Protein AF-A0A7X8V584-F1 (afdb_monomer)

Structure (mmCIF, N/CA/C/O backbone):
data_AF-A0A7X8V584-F1
#
_entry.id   AF-A0A7X8V584-F1
#
loop_
_atom_site.group_PDB
_atom_site.id
_atom_site.type_symbol
_atom_site.label_atom_id
_atom_site.label_alt_id
_atom_site.label_comp_id
_atom_site.label_asym_id
_atom_site.label_entity_id
_atom_site.label_seq_id
_atom_site.pdbx_PDB_ins_code
_atom_site.Cartn_x
_atom_site.Cartn_y
_atom_site.Cartn_z
_atom_site.occupancy
_atom_site.B_iso_or_equiv
_atom_site.auth_seq_id
_atom_site.auth_comp_id
_atom_site.auth_asym_id
_atom_site.auth_atom_id
_atom_site.pdbx_PDB_model_num
ATOM 1 N N . MET A 1 1 ? 3.930 -16.743 41.264 1.00 38.44 1 MET A N 1
ATOM 2 C CA . MET A 1 1 ? 3.796 -17.330 39.917 1.00 38.44 1 MET A CA 1
ATOM 3 C C . MET A 1 1 ? 2.694 -16.574 39.204 1.00 38.44 1 MET A C 1
ATOM 5 O O . MET A 1 1 ? 1.533 -16.822 39.483 1.00 38.44 1 MET A O 1
ATOM 9 N N . ALA A 1 2 ? 3.061 -15.585 38.396 1.00 39.88 2 ALA A N 1
ATOM 10 C CA . ALA A 1 2 ? 2.162 -14.980 37.423 1.00 39.88 2 ALA A CA 1
ATOM 11 C C . ALA A 1 2 ? 2.728 -15.400 36.069 1.00 39.88 2 ALA A C 1
ATOM 13 O O . ALA A 1 2 ? 3.867 -15.061 35.747 1.00 39.88 2 ALA A O 1
ATOM 14 N N . GLU A 1 3 ? 1.998 -16.257 35.369 1.00 39.66 3 GLU A N 1
ATOM 15 C CA . GLU A 1 3 ? 2.400 -16.778 34.070 1.00 39.66 3 GLU A CA 1
ATOM 16 C C . GLU A 1 3 ? 2.256 -15.645 33.056 1.00 39.66 3 GLU A C 1
ATOM 18 O O . GLU A 1 3 ? 1.162 -15.163 32.775 1.00 39.66 3 GLU A O 1
ATOM 23 N N . ALA A 1 4 ? 3.391 -15.155 32.562 1.00 47.84 4 ALA A N 1
ATOM 24 C CA . ALA A 1 4 ? 3.413 -14.299 31.395 1.00 47.84 4 ALA A CA 1
ATOM 25 C C . ALA A 1 4 ? 3.054 -15.175 30.190 1.00 47.84 4 ALA A C 1
ATOM 27 O O . ALA A 1 4 ? 3.886 -15.950 29.716 1.00 47.84 4 ALA A O 1
ATOM 28 N N . GLU A 1 5 ? 1.812 -15.079 29.716 1.00 42.44 5 GLU A N 1
ATOM 29 C CA . GLU A 1 5 ? 1.388 -15.685 28.457 1.00 42.44 5 GLU A CA 1
ATOM 30 C C . GLU A 1 5 ? 2.135 -15.006 27.303 1.00 42.44 5 GLU A C 1
ATOM 32 O O . GLU A 1 5 ? 1.722 -13.987 26.744 1.00 42.44 5 GLU A O 1
ATOM 37 N N . GLY A 1 6 ? 3.285 -15.578 26.957 1.00 49.69 6 GLY A N 1
ATOM 38 C CA . GLY A 1 6 ? 3.957 -15.332 25.697 1.00 49.69 6 GLY A CA 1
ATOM 39 C C . GLY A 1 6 ? 3.080 -15.853 24.568 1.00 49.69 6 GLY A C 1
ATOM 40 O O . GLY A 1 6 ? 3.230 -16.992 24.139 1.00 49.69 6 GLY A O 1
ATOM 41 N N . LYS A 1 7 ? 2.153 -15.021 24.082 1.00 54.44 7 LYS A N 1
ATOM 42 C CA . LYS A 1 7 ? 1.548 -15.224 22.765 1.00 54.44 7 LYS A CA 1
ATOM 43 C C . LYS A 1 7 ? 2.692 -15.248 21.764 1.00 54.44 7 LYS A C 1
ATOM 45 O O . LYS A 1 7 ? 3.393 -14.248 21.619 1.00 54.44 7 LYS A O 1
ATOM 50 N N . ASP A 1 8 ? 2.885 -16.403 21.141 1.00 50.28 8 ASP A N 1
ATOM 51 C CA . ASP A 1 8 ? 3.827 -16.651 20.060 1.00 50.28 8 ASP A CA 1
ATOM 52 C C . ASP A 1 8 ? 3.693 -15.530 19.012 1.00 50.28 8 ASP A C 1
ATOM 54 O O . ASP A 1 8 ? 2.755 -15.466 18.218 1.00 50.28 8 ASP A O 1
ATOM 58 N N . ARG A 1 9 ? 4.570 -14.528 19.122 1.00 53.59 9 ARG A N 1
ATOM 59 C CA . ARG A 1 9 ? 4.491 -13.230 18.436 1.00 53.59 9 ARG A CA 1
ATOM 60 C C . ARG A 1 9 ? 5.076 -13.344 17.030 1.00 53.59 9 ARG A C 1
ATOM 62 O O . ARG A 1 9 ? 5.841 -12.476 16.616 1.00 53.59 9 ARG A O 1
ATOM 69 N N . LEU A 1 10 ? 4.821 -14.451 16.336 1.00 57.91 10 LEU A N 1
ATOM 70 C CA . LEU A 1 10 ? 5.594 -14.797 15.145 1.00 57.91 10 LEU A CA 1
ATOM 71 C C . LEU A 1 10 ? 4.803 -14.921 13.853 1.00 57.91 10 LEU A C 1
ATOM 73 O O . LEU A 1 10 ? 5.443 -14.879 12.810 1.00 57.91 10 LEU A O 1
ATOM 77 N N . LEU A 1 11 ? 3.467 -14.935 13.861 1.00 57.78 11 LEU A N 1
ATOM 78 C CA . LEU A 1 11 ? 2.689 -14.775 12.627 1.00 57.78 11 LEU A CA 1
ATOM 79 C C . LEU A 1 11 ? 1.443 -13.919 12.872 1.00 57.78 11 LEU A C 1
ATOM 81 O O . LEU A 1 11 ? 0.439 -14.381 13.410 1.00 57.78 11 LEU A O 1
ATOM 85 N N . SER A 1 12 ? 1.519 -12.649 12.474 1.00 69.75 12 SER A N 1
ATOM 86 C CA . SER A 1 12 ? 0.341 -11.795 12.304 1.00 69.75 12 SER A CA 1
ATOM 87 C C . SER A 1 12 ? -0.555 -12.354 11.198 1.00 69.75 12 SER A C 1
ATOM 89 O O . SER A 1 12 ? -0.056 -12.953 10.247 1.00 69.75 12 SER A O 1
ATOM 91 N N . GLU A 1 13 ? -1.863 -12.136 11.309 1.00 88.12 13 GLU A N 1
ATOM 92 C CA . GLU A 1 13 ? -2.865 -12.555 10.326 1.00 88.12 13 GLU A CA 1
ATOM 93 C C . GLU A 1 13 ? -2.452 -12.202 8.883 1.00 88.12 13 GLU A C 1
ATOM 95 O O . GLU A 1 13 ? -2.137 -11.050 8.578 1.00 88.12 13 GLU A O 1
ATOM 100 N N . ILE A 1 14 ? -2.453 -13.201 7.993 1.00 92.94 14 ILE A N 1
ATOM 101 C CA . ILE A 1 14 ? -2.106 -13.044 6.575 1.00 92.94 14 ILE A CA 1
ATOM 102 C C . ILE A 1 14 ? -3.388 -13.082 5.753 1.00 92.94 14 ILE A C 1
ATOM 104 O O . ILE A 1 14 ? -4.164 -14.033 5.835 1.00 92.94 14 ILE A O 1
ATOM 108 N N . TYR A 1 15 ? -3.564 -12.072 4.908 1.00 94.94 15 TYR A N 1
ATOM 109 C CA . TYR A 1 15 ? -4.687 -11.964 3.988 1.00 94.94 15 TYR A CA 1
ATOM 110 C C . TYR A 1 15 ? -4.169 -11.959 2.552 1.00 94.94 15 TYR A C 1
ATOM 112 O O . TYR A 1 15 ? -3.293 -11.166 2.210 1.00 94.94 15 TYR A O 1
ATOM 120 N N . GLN A 1 16 ? -4.700 -12.851 1.717 1.00 96.44 16 GLN A N 1
ATOM 121 C CA . GLN A 1 16 ? -4.407 -12.856 0.285 1.00 96.44 16 GLN A CA 1
ATOM 122 C C . GLN A 1 16 ? -5.337 -11.884 -0.441 1.00 96.44 16 GLN A C 1
ATOM 124 O O . GLN A 1 16 ? -6.506 -11.762 -0.085 1.00 96.44 16 GLN A O 1
ATOM 129 N N . ALA A 1 17 ? -4.807 -11.216 -1.460 1.00 96.56 17 ALA A N 1
ATOM 130 C CA . ALA A 1 17 ? -5.542 -10.322 -2.341 1.00 96.56 17 ALA A CA 1
ATOM 131 C C . ALA A 1 17 ? -5.051 -10.535 -3.775 1.00 96.56 17 ALA A C 1
ATOM 133 O O . ALA A 1 17 ? -3.851 -10.701 -4.001 1.00 96.56 17 ALA A O 1
ATOM 134 N N . ALA A 1 18 ? -5.968 -10.522 -4.737 1.00 95.81 18 ALA A N 1
ATOM 135 C CA . ALA A 1 18 ? -5.671 -10.665 -6.158 1.00 95.81 18 ALA A CA 1
ATOM 136 C C . ALA A 1 18 ? -5.311 -9.326 -6.822 1.00 95.81 18 ALA A C 1
ATOM 138 O O . ALA A 1 18 ? 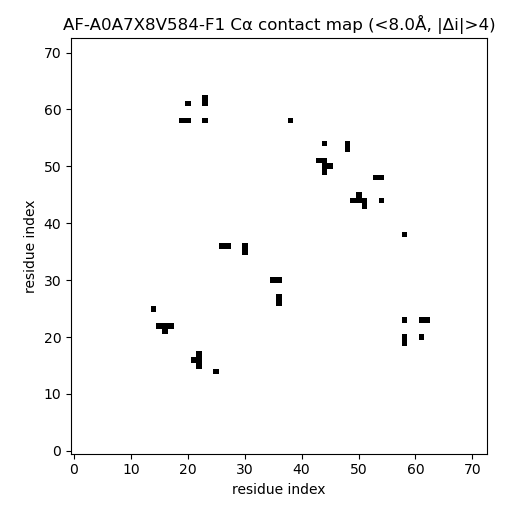-4.759 -9.315 -7.923 1.00 95.81 18 ALA A O 1
ATOM 139 N N . SER A 1 19 ? -5.615 -8.193 -6.177 1.00 96.06 19 SER A N 1
ATOM 140 C CA . SER A 1 19 ? -5.262 -6.865 -6.682 1.00 96.06 19 SER A CA 1
ATOM 141 C C . SER A 1 19 ? -4.893 -5.869 -5.584 1.00 96.06 19 SER A C 1
ATOM 143 O O . SER A 1 19 ? -5.154 -6.082 -4.398 1.00 96.06 19 SER A O 1
ATOM 145 N N . LEU A 1 20 ? -4.287 -4.745 -5.987 1.00 95.75 20 LEU A N 1
ATOM 146 C CA . LEU A 1 20 ? -3.947 -3.657 -5.068 1.00 95.75 20 LEU A CA 1
ATOM 147 C C . LEU A 1 20 ? -5.208 -3.031 -4.449 1.00 95.75 20 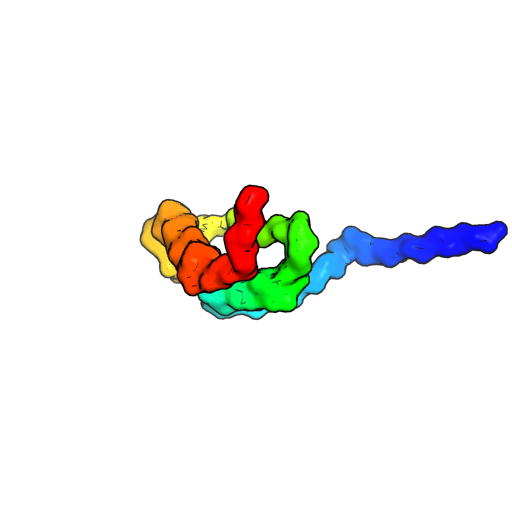LEU A C 1
ATOM 149 O O . LEU A 1 20 ? -5.197 -2.678 -3.275 1.00 95.75 20 LEU A O 1
ATOM 153 N N . GLU A 1 21 ? -6.293 -2.920 -5.214 1.00 95.88 21 GLU A N 1
ATOM 154 C CA . GLU A 1 21 ? -7.604 -2.456 -4.748 1.00 95.88 21 GLU A CA 1
ATOM 155 C C . GLU A 1 21 ? -8.150 -3.341 -3.630 1.00 95.88 21 GLU A C 1
ATOM 157 O O . GLU A 1 21 ? -8.571 -2.832 -2.591 1.00 95.88 21 GLU A O 1
ATOM 162 N N . GLU A 1 22 ? -8.112 -4.659 -3.831 1.00 97.12 22 GLU A N 1
ATOM 163 C CA . GLU A 1 22 ? -8.565 -5.627 -2.837 1.00 97.12 22 GLU A CA 1
ATOM 164 C C . GLU A 1 22 ? -7.677 -5.591 -1.588 1.00 97.12 22 GLU A C 1
ATOM 166 O O . GLU A 1 22 ? -8.192 -5.503 -0.473 1.00 97.12 22 GLU A O 1
ATOM 171 N N . ALA A 1 23 ? -6.351 -5.554 -1.757 1.00 96.88 23 ALA A N 1
ATOM 172 C CA . ALA A 1 23 ? -5.408 -5.455 -0.643 1.00 96.88 23 ALA A CA 1
ATOM 173 C C . ALA A 1 23 ? -5.660 -4.200 0.207 1.00 96.88 23 ALA A C 1
ATOM 175 O O . ALA A 1 23 ? -5.673 -4.254 1.437 1.00 96.88 23 ALA A O 1
ATOM 176 N N . VAL A 1 24 ? -5.906 -3.066 -0.450 1.00 96.06 24 VAL A N 1
ATOM 177 C CA . VAL A 1 24 ? -6.202 -1.788 0.199 1.00 96.06 24 VAL A CA 1
ATOM 178 C C . VAL A 1 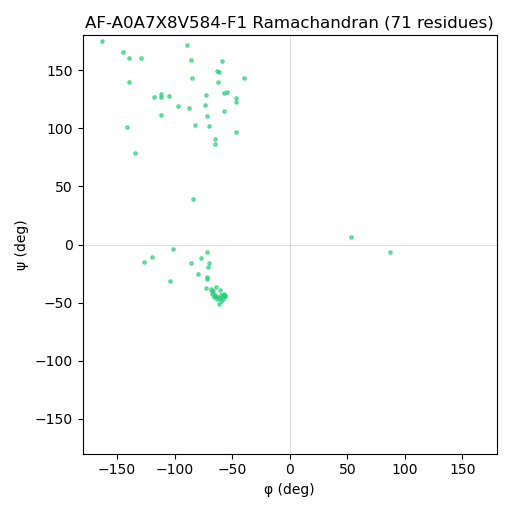24 ? -7.571 -1.813 0.901 1.00 96.06 24 VAL A C 1
ATOM 180 O O . VAL A 1 24 ? -7.695 -1.292 2.012 1.00 96.06 24 VAL A O 1
ATOM 183 N N . ALA A 1 25 ? -8.587 -2.459 0.318 1.00 95.12 25 ALA A N 1
ATOM 184 C CA . ALA A 1 25 ? -9.892 -2.644 0.955 1.00 95.12 25 ALA A CA 1
ATOM 185 C C . ALA A 1 25 ? -9.808 -3.534 2.209 1.00 95.12 25 ALA A C 1
ATOM 187 O O . ALA A 1 25 ? -10.368 -3.184 3.252 1.00 95.12 25 ALA A O 1
ATOM 188 N N . ILE A 1 26 ? -9.059 -4.640 2.137 1.00 95.81 26 ILE A N 1
ATOM 189 C CA . ILE A 1 26 ? -8.798 -5.518 3.282 1.00 95.81 26 ILE A CA 1
ATOM 190 C C . ILE A 1 26 ? -8.059 -4.742 4.372 1.00 95.81 26 ILE A C 1
ATOM 192 O O . ILE A 1 26 ? -8.531 -4.713 5.508 1.00 95.81 26 ILE A O 1
ATOM 196 N N . ALA A 1 27 ? -6.963 -4.055 4.033 1.00 94.94 27 ALA A N 1
ATOM 197 C CA . ALA A 1 27 ? -6.181 -3.282 4.996 1.00 94.94 27 ALA A CA 1
ATOM 198 C C . ALA A 1 27 ? -7.036 -2.231 5.717 1.00 94.94 27 ALA A C 1
ATOM 200 O O . ALA A 1 27 ? -6.978 -2.128 6.940 1.00 94.94 27 ALA A O 1
ATOM 201 N N . ARG A 1 28 ? -7.906 -1.517 4.989 1.00 92.69 28 ARG A N 1
ATOM 202 C CA . ARG A 1 28 ? -8.859 -0.564 5.579 1.00 92.69 28 ARG A CA 1
ATOM 203 C C . ARG A 1 28 ? -9.828 -1.226 6.562 1.00 92.69 28 ARG A C 1
ATOM 205 O O . ARG A 1 28 ? -10.154 -0.622 7.574 1.00 92.69 28 ARG A O 1
ATOM 212 N N . SER A 1 29 ? -10.312 -2.432 6.263 1.00 93.88 29 SER A N 1
ATOM 213 C CA . SER A 1 29 ? -11.246 -3.151 7.146 1.00 93.88 29 SER A CA 1
ATOM 214 C C . SER A 1 29 ? -10.598 -3.662 8.438 1.00 93.88 29 SER A C 1
ATOM 216 O O . SER A 1 29 ? -11.309 -3.976 9.390 1.00 93.88 29 SER A O 1
ATOM 218 N N . LYS A 1 30 ? -9.263 -3.773 8.459 1.00 93.62 30 LYS A N 1
ATOM 219 C CA . LYS A 1 30 ? -8.488 -4.330 9.574 1.00 93.62 30 LYS A CA 1
ATOM 220 C C . LYS A 1 30 ? -7.785 -3.266 10.407 1.00 93.62 30 LYS A C 1
ATOM 222 O O . LYS A 1 30 ? -7.636 -3.469 11.605 1.00 93.62 30 LYS A O 1
ATOM 227 N N . ALA A 1 31 ? -7.383 -2.158 9.791 1.00 92.44 31 ALA A N 1
ATOM 228 C CA . ALA A 1 31 ? -6.719 -1.063 10.480 1.00 92.44 31 ALA A CA 1
ATOM 229 C C . ALA A 1 31 ? -7.703 -0.272 11.355 1.00 92.44 31 ALA A C 1
ATOM 231 O O . ALA A 1 31 ? -8.751 0.186 10.891 1.00 92.44 31 ALA A O 1
ATOM 232 N N . GLY A 1 32 ? -7.339 -0.085 12.619 1.00 89.31 32 GLY A N 1
ATOM 233 C CA . GLY A 1 32 ? -8.050 0.752 13.575 1.00 89.31 32 GLY A CA 1
ATOM 234 C C . GLY A 1 32 ? -7.581 2.216 13.578 1.00 89.31 32 GLY A C 1
ATOM 235 O O . GLY A 1 32 ? -6.572 2.576 12.963 1.00 89.31 32 GLY A O 1
ATOM 236 N N . PRO A 1 33 ? -8.293 3.099 14.302 1.00 90.06 33 PRO A N 1
ATOM 237 C CA . PRO A 1 33 ? -7.858 4.476 14.510 1.00 90.06 33 PRO A CA 1
ATOM 238 C C . PRO A 1 33 ? -6.463 4.550 15.148 1.00 90.06 33 PRO A C 1
ATOM 240 O O . PRO A 1 33 ? -6.210 3.925 16.173 1.00 90.06 33 PRO A O 1
ATOM 243 N N . GLY A 1 34 ? -5.578 5.362 14.566 1.00 91.56 34 GLY A N 1
ATOM 244 C CA . GLY A 1 34 ? -4.204 5.547 15.050 1.00 91.56 34 GLY A CA 1
ATOM 245 C C . GLY A 1 34 ? -3.189 4.539 14.501 1.00 91.56 34 GLY A C 1
ATOM 246 O O . GLY A 1 34 ? -1.993 4.715 14.721 1.00 91.56 34 GLY A O 1
ATOM 247 N N . GLU A 1 35 ? -3.630 3.527 13.754 1.00 92.81 35 GLU A N 1
ATOM 248 C CA . GLU A 1 35 ? -2.736 2.583 13.081 1.00 92.81 35 GLU A CA 1
ATOM 249 C C . GLU A 1 35 ? -2.285 3.096 11.705 1.00 92.81 35 GLU A C 1
ATOM 251 O O . GLU A 1 35 ? -2.915 3.957 11.090 1.00 92.81 35 GLU A O 1
ATOM 256 N N . THR A 1 36 ? -1.163 2.565 11.211 1.00 93.62 36 THR A N 1
ATOM 257 C CA . THR A 1 36 ? -0.599 2.924 9.902 1.00 93.62 36 THR A CA 1
ATOM 258 C C . THR A 1 36 ? -0.701 1.756 8.934 1.00 93.62 36 THR A C 1
ATOM 260 O O . THR A 1 36 ? -0.218 0.663 9.219 1.00 93.62 36 THR A O 1
ATOM 263 N N . VAL A 1 37 ? -1.244 2.017 7.745 1.00 94.56 37 VAL A N 1
ATOM 264 C CA . VAL A 1 37 ? -1.187 1.094 6.605 1.00 94.56 37 VAL A CA 1
ATOM 265 C C . VAL A 1 37 ? -0.026 1.502 5.697 1.00 94.56 37 VAL A C 1
ATOM 267 O O . VAL A 1 37 ? -0.002 2.614 5.166 1.00 94.56 37 VAL A O 1
ATOM 270 N N . LEU A 1 38 ? 0.945 0.602 5.521 1.00 96.31 38 LEU A N 1
ATOM 271 C CA . LEU A 1 38 ? 2.138 0.814 4.699 1.00 96.31 38 LEU A CA 1
ATOM 272 C C . LEU A 1 38 ? 2.109 -0.075 3.452 1.00 96.31 38 LEU A C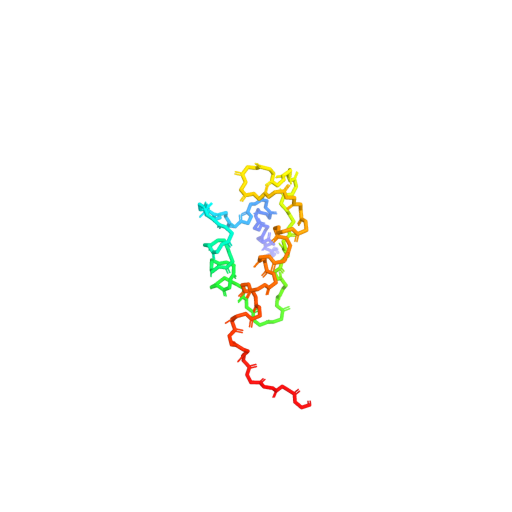 1
ATOM 274 O O . LEU A 1 38 ? 2.046 -1.298 3.554 1.00 96.31 38 LEU A O 1
ATOM 278 N N . LEU A 1 39 ? 2.272 0.529 2.274 1.00 97.19 39 LEU A N 1
ATOM 279 C CA . LEU A 1 39 ? 2.585 -0.210 1.052 1.00 97.19 39 LEU A CA 1
ATOM 280 C C . LEU A 1 39 ? 4.095 -0.496 0.982 1.00 97.19 39 LEU A C 1
ATOM 282 O O . LEU A 1 39 ? 4.876 0.384 0.623 1.00 97.19 39 LEU A O 1
ATOM 286 N N . SER A 1 40 ? 4.500 -1.733 1.288 1.00 96.25 40 SER A N 1
ATOM 287 C CA . SER A 1 40 ? 5.891 -2.207 1.183 1.00 96.25 40 SER A CA 1
ATOM 288 C C . SER A 1 40 ? 5.951 -3.590 0.509 1.00 96.25 40 SER A C 1
ATOM 290 O O . SER A 1 40 ? 6.042 -4.610 1.186 1.00 96.25 40 SER A O 1
ATOM 292 N N . PRO A 1 41 ? 5.850 -3.658 -0.831 1.00 92.94 41 PRO A N 1
ATOM 293 C CA . PRO A 1 41 ? 5.617 -4.914 -1.550 1.00 92.94 41 PRO A CA 1
ATOM 294 C C . PRO A 1 41 ? 6.854 -5.817 -1.680 1.00 92.94 41 PRO A C 1
ATOM 296 O O . PRO A 1 41 ? 6.716 -6.949 -2.122 1.00 92.94 41 PRO A O 1
ATOM 299 N N . ALA A 1 42 ? 8.059 -5.328 -1.357 1.00 94.38 42 ALA A N 1
ATOM 300 C CA . ALA A 1 42 ? 9.339 -6.050 -1.476 1.00 94.38 42 ALA A CA 1
ATOM 301 C C . ALA A 1 42 ? 9.653 -6.669 -2.865 1.00 94.38 42 ALA A C 1
ATOM 303 O O . ALA A 1 42 ? 10.667 -7.344 -3.021 1.00 94.38 42 ALA A O 1
ATOM 304 N N . CYS A 1 43 ? 8.828 -6.410 -3.886 1.00 92.50 43 CYS A N 1
ATOM 305 C CA . CYS A 1 43 ? 8.934 -6.970 -5.230 1.00 92.50 43 CYS A CA 1
ATOM 306 C C . CYS A 1 43 ? 8.883 -5.896 -6.331 1.00 92.50 43 CYS A C 1
ATOM 308 O O . CYS A 1 43 ? 8.390 -4.769 -6.139 1.00 92.50 43 CYS A O 1
ATOM 310 N N . ALA A 1 44 ? 9.378 -6.270 -7.518 1.00 92.94 44 ALA A N 1
ATOM 311 C CA . ALA A 1 44 ? 9.206 -5.490 -8.741 1.00 92.94 44 ALA A CA 1
ATOM 312 C C . ALA A 1 44 ? 7.711 -5.294 -9.054 1.00 92.94 44 ALA A C 1
ATOM 314 O O . ALA A 1 44 ? 6.862 -6.013 -8.547 1.00 92.94 44 ALA A O 1
ATOM 315 N N . SER A 1 45 ? 7.384 -4.270 -9.839 1.00 93.31 45 SER A N 1
ATOM 316 C CA . SER A 1 45 ? 5.992 -3.878 -10.130 1.00 93.31 45 SER A CA 1
ATOM 317 C C . SER A 1 45 ? 5.488 -4.340 -11.496 1.00 93.31 45 SER A C 1
ATOM 319 O O . SER A 1 45 ? 4.328 -4.107 -11.816 1.00 93.31 45 SER A O 1
ATOM 321 N N . TYR A 1 46 ? 6.359 -4.958 -12.298 1.00 92.31 46 TYR A N 1
ATOM 322 C CA . TYR A 1 46 ? 6.131 -5.245 -13.718 1.00 92.31 46 TYR A CA 1
ATOM 323 C C . TYR A 1 46 ? 5.115 -6.359 -13.996 1.00 92.31 46 TYR A C 1
ATOM 325 O O . TYR A 1 46 ? 4.772 -6.603 -15.147 1.00 92.31 46 TYR A O 1
ATOM 333 N N . ASP A 1 47 ? 4.651 -7.040 -12.955 1.00 90.00 47 ASP A N 1
ATOM 334 C CA . ASP A 1 47 ? 3.577 -8.027 -13.000 1.00 90.00 47 ASP A CA 1
ATOM 335 C C . ASP A 1 47 ? 2.198 -7.380 -13.198 1.00 90.00 47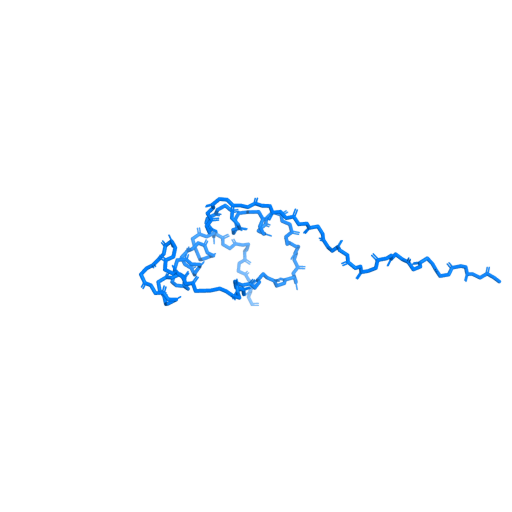 ASP A C 1
ATOM 337 O O . ASP A 1 47 ? 1.365 -7.917 -13.925 1.00 90.00 47 ASP A O 1
ATOM 341 N N . MET A 1 48 ? 1.966 -6.216 -12.582 1.00 89.56 48 MET A N 1
ATOM 342 C CA . MET A 1 48 ? 0.659 -5.540 -12.583 1.00 89.56 48 MET A CA 1
ATOM 343 C C . MET A 1 48 ? 0.709 -4.079 -13.055 1.00 89.56 48 MET A C 1
ATOM 345 O O . MET A 1 48 ? -0.331 -3.493 -13.350 1.00 89.56 48 MET A O 1
ATOM 349 N N . PHE A 1 49 ? 1.895 -3.471 -13.122 1.00 95.19 49 PHE A N 1
ATOM 350 C CA . PHE A 1 49 ? 2.089 -2.050 -13.418 1.00 95.19 49 PHE A CA 1
ATOM 351 C C . PHE A 1 49 ? 3.283 -1.831 -14.351 1.00 95.19 49 PHE A C 1
ATOM 353 O O . PHE A 1 49 ? 4.186 -2.658 -14.444 1.00 95.19 49 PHE A O 1
ATOM 360 N N . ARG A 1 50 ? 3.346 -0.676 -15.022 1.00 95.62 50 ARG A N 1
ATOM 361 C CA . ARG A 1 50 ? 4.487 -0.340 -15.892 1.00 95.62 50 ARG A CA 1
ATOM 362 C C . ARG A 1 50 ? 5.748 -0.012 -15.103 1.00 95.62 50 ARG A C 1
ATOM 364 O O . ARG A 1 50 ? 6.842 -0.189 -15.624 1.00 95.62 50 ARG A O 1
ATOM 371 N N . ASN A 1 51 ? 5.601 0.524 -13.892 1.00 96.62 51 ASN A N 1
ATOM 372 C CA . ASN A 1 51 ? 6.697 0.886 -12.994 1.00 96.62 51 ASN A CA 1
ATOM 373 C C . ASN A 1 51 ? 6.202 1.089 -11.551 1.00 96.62 51 ASN A C 1
ATOM 375 O O . ASN A 1 51 ? 5.002 1.029 -11.254 1.00 96.62 51 ASN A O 1
ATOM 379 N N . PHE A 1 52 ? 7.145 1.321 -10.632 1.00 95.81 52 PHE A N 1
ATOM 380 C CA . PHE A 1 52 ? 6.834 1.442 -9.210 1.00 95.81 52 PHE A CA 1
ATOM 381 C C . PHE A 1 52 ? 6.101 2.752 -8.895 1.00 95.81 52 PHE A C 1
ATOM 383 O O . PHE A 1 52 ? 5.302 2.789 -7.957 1.00 95.81 52 PHE A O 1
ATOM 390 N N . GLU A 1 53 ? 6.321 3.810 -9.680 1.00 97.62 53 GLU A N 1
ATOM 391 C CA . GLU A 1 53 ? 5.633 5.091 -9.548 1.00 97.62 53 GLU A CA 1
ATOM 392 C C . GLU A 1 53 ? 4.151 4.968 -9.895 1.00 97.62 53 GLU A C 1
ATOM 394 O O . GLU A 1 53 ? 3.314 5.553 -9.211 1.00 97.62 53 GLU A O 1
ATOM 399 N N . GLU A 1 54 ? 3.804 4.193 -10.924 1.00 97.75 54 GLU A N 1
ATOM 400 C CA . GLU A 1 54 ? 2.416 3.892 -11.270 1.00 97.75 54 GLU A CA 1
ATOM 401 C C . GLU A 1 54 ? 1.719 3.118 -10.149 1.00 97.75 54 GLU A C 1
ATOM 403 O O . GLU A 1 54 ? 0.650 3.541 -9.710 1.00 97.75 54 GLU A O 1
ATOM 408 N N . ARG A 1 55 ? 2.358 2.072 -9.606 1.00 97.88 55 ARG A N 1
ATOM 409 C CA . ARG A 1 55 ? 1.854 1.340 -8.429 1.00 97.88 55 ARG A CA 1
ATOM 410 C C . ARG A 1 55 ? 1.628 2.277 -7.235 1.00 97.88 55 ARG A C 1
ATOM 412 O O . ARG A 1 55 ? 0.593 2.214 -6.574 1.00 97.88 55 ARG A O 1
ATOM 419 N N . GLY A 1 56 ? 2.575 3.183 -6.980 1.00 97.25 56 GLY A N 1
ATOM 420 C CA . GLY A 1 56 ? 2.482 4.175 -5.907 1.00 97.25 56 GLY A CA 1
ATOM 421 C C . GLY A 1 56 ? 1.381 5.218 -6.126 1.00 97.25 56 GLY A C 1
ATOM 422 O O . GLY A 1 56 ? 0.675 5.567 -5.179 1.00 97.25 56 GLY A O 1
ATOM 423 N N . ARG A 1 57 ? 1.193 5.703 -7.361 1.00 97.56 57 ARG A N 1
ATOM 424 C CA . ARG A 1 57 ? 0.070 6.588 -7.715 1.00 97.56 57 ARG A CA 1
ATOM 425 C C . ARG A 1 57 ? -1.263 5.881 -7.514 1.00 97.56 57 ARG A C 1
ATOM 427 O O . ARG A 1 57 ? -2.132 6.448 -6.862 1.00 97.56 57 ARG A O 1
ATOM 434 N N . ARG A 1 58 ? -1.381 4.629 -7.966 1.00 97.25 58 ARG A N 1
ATOM 435 C CA . ARG A 1 58 ? -2.597 3.832 -7.793 1.00 97.25 58 ARG A CA 1
ATOM 436 C C . ARG A 1 58 ? -2.952 3.641 -6.320 1.00 97.25 58 ARG A C 1
ATOM 438 O O . ARG A 1 58 ? -4.100 3.833 -5.940 1.00 97.25 58 ARG A O 1
ATOM 445 N N . TYR A 1 59 ? -1.965 3.345 -5.472 1.00 97.12 59 TYR A N 1
ATOM 446 C CA . TYR A 1 59 ? -2.169 3.278 -4.022 1.00 97.12 59 TYR A CA 1
ATOM 447 C C . TYR A 1 59 ? -2.704 4.594 -3.447 1.00 97.12 59 TYR A C 1
ATOM 449 O O . TYR A 1 59 ? -3.685 4.586 -2.709 1.00 97.12 59 TYR A O 1
ATOM 457 N N . LYS A 1 60 ? -2.104 5.733 -3.819 1.00 96.12 60 LYS A N 1
ATOM 458 C CA . LYS A 1 60 ? -2.569 7.057 -3.378 1.00 96.12 60 LYS A CA 1
ATOM 459 C C . LYS A 1 60 ? -3.999 7.337 -3.829 1.00 96.12 60 LYS A C 1
ATOM 461 O O . LYS A 1 60 ? -4.795 7.781 -3.016 1.00 96.12 60 LYS A O 1
ATOM 466 N N . GLU A 1 61 ? -4.330 7.070 -5.090 1.00 96.06 61 GLU A N 1
ATOM 467 C CA . GLU A 1 61 ? -5.695 7.230 -5.610 1.00 96.06 61 GLU A CA 1
ATOM 468 C C . GLU A 1 61 ? -6.705 6.419 -4.802 1.00 96.06 61 GLU A C 1
ATOM 470 O O . GLU A 1 61 ? -7.759 6.939 -4.449 1.00 96.06 61 GLU A O 1
ATOM 475 N N . LEU A 1 62 ? -6.373 5.169 -4.468 1.00 95.31 62 LEU A N 1
ATOM 476 C CA . LEU A 1 62 ? -7.243 4.316 -3.666 1.00 95.31 62 LEU A CA 1
ATOM 477 C C . LEU A 1 62 ? -7.415 4.860 -2.249 1.00 95.31 62 LEU A C 1
ATOM 479 O O . LEU A 1 62 ? -8.540 4.914 -1.769 1.00 95.31 62 LEU A O 1
ATOM 483 N N . VAL A 1 63 ? -6.334 5.304 -1.603 1.00 94.06 63 VAL A N 1
ATOM 484 C CA . VAL A 1 63 ? -6.377 5.866 -0.244 1.00 94.06 63 VAL A CA 1
ATOM 485 C C . VAL A 1 63 ? -7.117 7.208 -0.200 1.00 94.06 63 VAL A C 1
ATOM 487 O O . VAL A 1 63 ? -7.921 7.421 0.698 1.00 94.06 63 VAL A O 1
ATOM 490 N N . PHE A 1 64 ? -6.899 8.108 -1.163 1.00 91.62 64 PHE A N 1
ATOM 491 C CA . PHE A 1 64 ? -7.565 9.419 -1.208 1.00 91.62 64 PHE A CA 1
ATOM 492 C C . PHE A 1 64 ? -8.989 9.364 -1.769 1.00 91.62 64 PHE A C 1
ATOM 494 O O . PHE A 1 64 ? -9.807 10.223 -1.453 1.00 91.62 64 PHE A O 1
ATOM 501 N N . GLY A 1 65 ? -9.298 8.362 -2.595 1.00 88.44 65 GLY A N 1
ATOM 502 C CA . GLY A 1 65 ? -10.656 8.077 -3.053 1.00 88.44 65 GLY A CA 1
ATOM 503 C C . GLY A 1 65 ? -11.555 7.539 -1.936 1.00 88.44 65 GLY A C 1
ATOM 504 O O . GLY A 1 65 ? -12.779 7.567 -2.063 1.00 88.44 65 GLY A O 1
ATOM 505 N N . MET A 1 66 ? -10.973 7.089 -0.819 1.00 76.69 66 MET A N 1
ATOM 506 C CA . MET A 1 66 ? -11.720 6.832 0.407 1.00 76.69 66 MET A CA 1
ATOM 507 C C . MET A 1 66 ? -12.088 8.169 1.047 1.00 76.69 66 MET A C 1
ATOM 509 O O . MET A 1 66 ? -11.221 8.958 1.410 1.00 76.69 66 MET A O 1
ATOM 513 N N . GLN A 1 67 ? -13.384 8.428 1.209 1.00 61.41 67 GLN A N 1
ATOM 514 C CA . GLN A 1 67 ? -13.861 9.588 1.963 1.00 61.41 67 GLN A CA 1
ATOM 515 C C . GLN 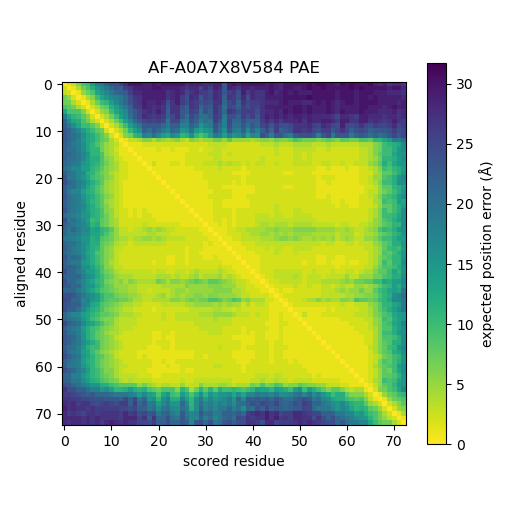A 1 67 ? -13.249 9.585 3.385 1.00 61.41 67 GLN A C 1
AT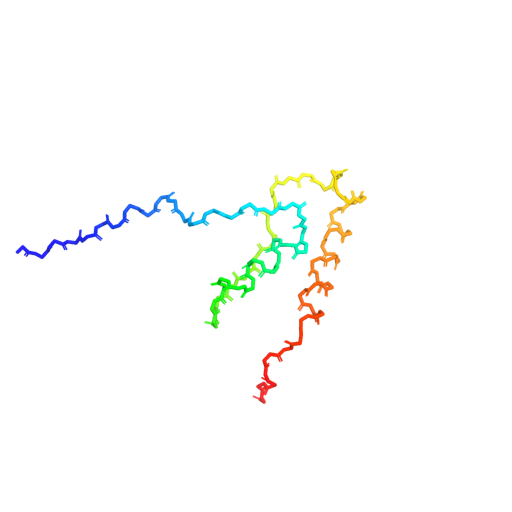OM 517 O O . GLN A 1 67 ? -13.298 8.541 4.047 1.00 61.41 67 GLN A O 1
ATOM 522 N N . PRO A 1 68 ? -12.689 10.710 3.870 1.00 58.25 68 PRO A N 1
ATOM 523 C CA . PRO A 1 68 ? -12.204 10.824 5.243 1.00 58.25 68 PRO A CA 1
ATOM 524 C C . PRO A 1 68 ? -13.317 10.644 6.288 1.00 58.25 68 PRO A C 1
ATOM 526 O O . PRO A 1 68 ? -14.448 11.081 6.076 1.00 58.25 68 PRO A O 1
ATOM 529 N N . LEU A 1 69 ? -12.955 10.086 7.450 1.00 58.31 69 LEU A N 1
ATOM 530 C CA . LEU A 1 69 ? -13.608 10.392 8.729 1.00 58.31 69 LEU A CA 1
ATOM 531 C C . LEU A 1 69 ? -13.383 11.888 9.019 1.00 58.31 69 LEU A C 1
ATOM 533 O O . LEU A 1 69 ? -12.318 12.415 8.704 1.00 58.31 69 LEU A O 1
ATOM 537 N N . GLU A 1 70 ? -14.405 12.559 9.544 1.00 51.06 70 GLU A N 1
ATOM 538 C CA . GLU A 1 70 ? -14.567 14.017 9.630 1.00 51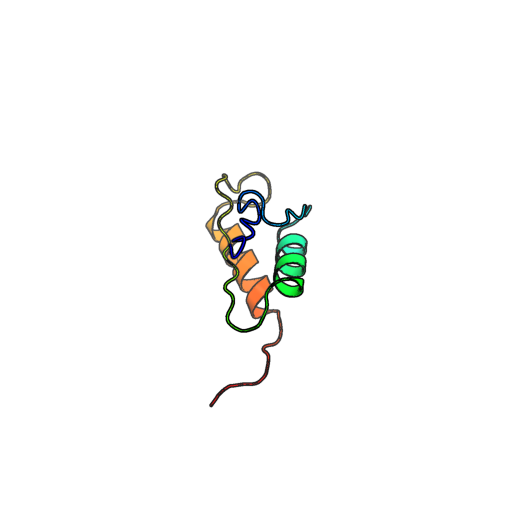.06 70 GLU A CA 1
ATOM 539 C C . GLU A 1 70 ? -13.298 14.822 9.985 1.00 51.06 70 GLU A C 1
ATOM 541 O O . GLU A 1 70 ? -12.458 14.405 10.786 1.00 51.06 70 GLU A O 1
ATOM 546 N N . LYS A 1 71 ? -13.189 16.011 9.367 1.00 42.75 71 LYS A N 1
ATOM 547 C CA . LYS A 1 71 ? -12.112 16.995 9.561 1.00 42.75 71 LYS A CA 1
ATOM 548 C C . LYS A 1 71 ? -11.841 17.202 11.056 1.00 42.75 71 LYS A C 1
ATOM 550 O O . LYS A 1 71 ? -12.741 17.606 11.783 1.00 42.75 71 LYS A O 1
ATOM 555 N N . ARG A 1 72 ? -10.604 16.981 11.503 1.00 48.22 72 ARG A N 1
ATOM 556 C CA . ARG A 1 72 ? -10.140 17.510 12.791 1.00 4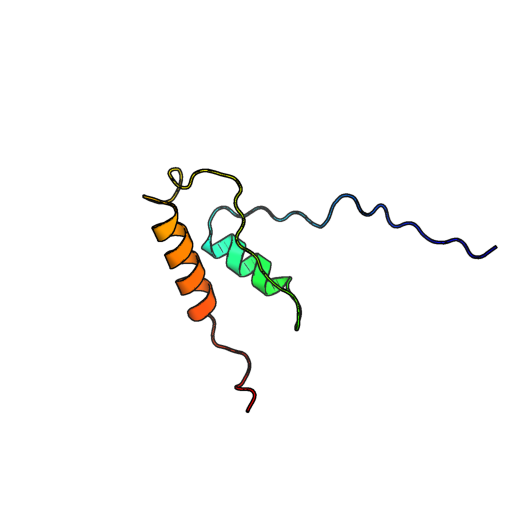8.22 72 ARG A CA 1
ATOM 557 C C . ARG A 1 72 ? -9.595 18.915 12.556 1.00 48.22 72 ARG A C 1
ATOM 559 O O . ARG A 1 72 ? -8.688 19.074 11.739 1.00 48.22 72 ARG A O 1
ATOM 566 N N . GLU A 1 73 ? -10.249 19.879 13.199 1.00 39.41 73 GLU A N 1
ATOM 567 C CA . GLU A 1 73 ? -9.844 21.287 13.323 1.00 39.41 73 GLU A CA 1
ATOM 568 C C . GLU A 1 73 ? -8.502 21.444 14.049 1.00 39.41 73 GLU A C 1
ATOM 570 O O . GLU A 1 73 ? -8.186 20.584 14.908 1.00 39.41 73 GLU A O 1
#

pLDDT: mean 82.82, std 19.83, range [38.44, 97.88]

Sequence (73 aa):
MAEAEGKDRLLSEIYQAASLEEAVAIARSKAGPGETVLLSPACASYDMFRNFEERGRRYKELVFGMQPLEKRE

Mean predicted aligned error: 9.28 Å

Solvent-accessible surface area (backbone atoms only — not comparable to full-atom values): 5194 Å² total; per-residue (Å²): 141,80,83,78,81,75,69,82,89,78,74,77,92,84,80,90,58,97,44,72,68,51,41,52,53,52,49,59,77,69,56,56,94,93,62,84,90,78,94,76,81,93,61,85,38,73,89,85,32,95,36,62,66,56,50,51,49,52,52,49,52,58,60,67,69,45,79,75,80,78,87,82,130

Foldseek 3Di:
DDDDPPPVPPDDDDDDDPDPLRVLVVCVVPDDPPDDDDDDPVDFDVVPDPGVVRVVVVNVCSVVVPDDDDDDD

Secondary structure (DSSP, 8-state):
--------TT-------SSHHHHHHHHHHHPPTT--------S-STTTSSSHHHHHHHHHHHHHHSPPS----

Radius of gyration: 16.68 Å; Cα contacts (8 Å, |Δi|>4): 24; chains: 1; bounding box: 24×39×56 Å